Protein AF-A0A7J4EJG8-F1 (afdb_monomer_lite)

Foldseek 3Di:
DDDDPPDDLDFFFKDWDWDADPNDTDIDIDGDDDPVSVVVVVVCCVVDDPPPDDDPDDDDDDDDDDTHTPVVNVVVVVVVVVVVCVVVVVVVVVVVVVVVVVVVVVVVVVVVVVVVVVVVVVVVVVVVVVVVVVVPD

Radius of gyration: 33.24 Å; chains: 1; bounding box: 55×28×101 Å

Secondary structure (DSSP, 8-state):
----STT----SEEEEEEEEETTEEEEEEEEES-HHHHHHHHHHHHH---TT------------SPPPBHHHHHHHHHHHHHHHHHHHHHHHHHHHHHHHHHHHHHHHHHHHHHHHHHHHHHHHHHHHHHHHHHTT-

Structure (mmCIF, N/CA/C/O backbone):
data_AF-A0A7J4EJG8-F1
#
_entry.id   AF-A0A7J4EJG8-F1
#
loop_
_atom_site.group_PDB
_atom_site.id
_atom_site.type_symbol
_atom_site.label_atom_id
_atom_site.label_alt_id
_atom_site.label_comp_id
_atom_site.label_asym_id
_atom_site.label_entity_id
_atom_site.label_seq_id
_atom_site.pdbx_PDB_ins_code
_atom_site.Cartn_x
_atom_site.Cartn_y
_atom_site.Cartn_z
_atom_site.occupancy
_atom_site.B_iso_or_equiv
_atom_site.auth_seq_id
_atom_site.auth_comp_id
_atom_site.auth_asym_id
_atom_site.auth_atom_id
_atom_site.pdbx_PDB_model_num
ATOM 1 N N . MET A 1 1 ? -2.784 9.889 -1.084 1.00 37.78 1 MET A N 1
ATOM 2 C CA . MET A 1 1 ? -3.924 10.033 -0.162 1.00 37.78 1 MET A CA 1
ATOM 3 C C . MET A 1 1 ? -3.513 11.087 0.850 1.00 37.78 1 MET A C 1
ATOM 5 O O . MET A 1 1 ? -2.563 10.843 1.579 1.00 37.78 1 MET A O 1
ATOM 9 N N . LYS A 1 2 ? -4.060 12.305 0.763 1.00 29.16 2 LYS A N 1
ATOM 10 C CA . LYS A 1 2 ? -3.835 13.337 1.783 1.00 29.16 2 LYS A CA 1
ATOM 11 C C . LYS A 1 2 ? -4.942 13.139 2.814 1.00 29.16 2 LYS A C 1
ATOM 13 O O . LYS A 1 2 ? -6.101 13.182 2.424 1.00 29.16 2 LYS A O 1
ATOM 18 N N . PHE A 1 3 ? -4.584 12.848 4.058 1.00 41.41 3 PHE A N 1
ATOM 19 C CA . PHE A 1 3 ? -5.519 12.990 5.168 1.00 41.41 3 PHE A CA 1
ATOM 20 C C . PHE A 1 3 ? -5.609 14.494 5.428 1.00 41.41 3 PHE A C 1
ATOM 22 O O . PHE A 1 3 ? -4.598 15.118 5.757 1.00 41.41 3 PHE A O 1
ATOM 29 N N . ASP A 1 4 ? -6.758 15.086 5.118 1.00 44.69 4 ASP A N 1
ATOM 30 C CA . ASP A 1 4 ? -7.052 16.465 5.488 1.00 44.69 4 ASP A CA 1
ATOM 31 C C . ASP A 1 4 ? -7.062 16.560 7.024 1.00 44.69 4 ASP A C 1
ATOM 33 O O . ASP A 1 4 ? -7.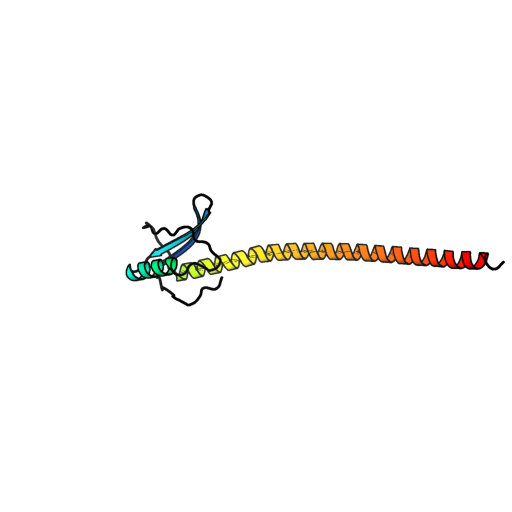550 15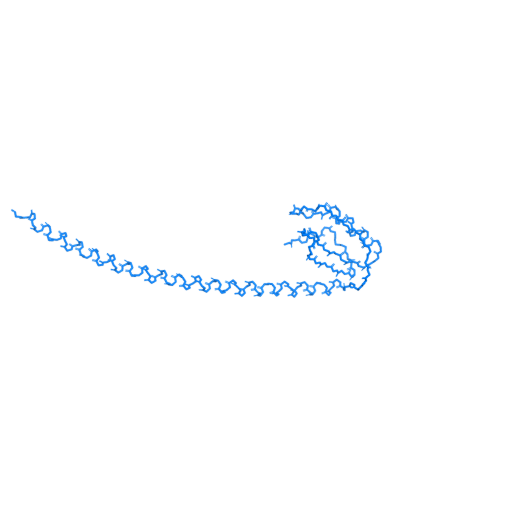.662 7.705 1.00 44.69 4 ASP A O 1
ATOM 37 N N . GLN A 1 5 ? -6.465 17.613 7.578 1.00 40.62 5 GLN A N 1
ATOM 38 C CA . GLN A 1 5 ? -6.324 17.836 9.023 1.00 40.62 5 GLN A CA 1
ATOM 39 C C . GLN A 1 5 ? -7.631 18.336 9.678 1.00 40.62 5 GLN A C 1
ATOM 41 O O . GLN A 1 5 ? -7.606 18.794 10.819 1.00 40.62 5 GLN A O 1
ATOM 46 N N . GLY A 1 6 ? -8.759 18.271 8.964 1.00 43.00 6 GLY A N 1
ATOM 47 C CA . GLY A 1 6 ? -10.000 18.982 9.276 1.00 43.00 6 GLY A CA 1
ATOM 48 C C . GLY A 1 6 ? -10.759 18.526 10.520 1.00 43.00 6 GLY A C 1
ATOM 49 O O . GLY A 1 6 ? -11.442 19.348 11.121 1.00 43.00 6 GLY A O 1
ATOM 50 N N . SER A 1 7 ? -10.633 17.272 10.962 1.00 49.53 7 SER A N 1
ATOM 51 C CA . SER A 1 7 ? -11.247 16.783 12.209 1.00 49.53 7 SER A CA 1
ATOM 52 C C . SER A 1 7 ? -10.568 15.490 12.668 1.00 49.53 7 SER A C 1
ATOM 54 O O . SER A 1 7 ? -11.046 14.386 12.424 1.00 49.53 7 SER A O 1
ATOM 56 N N . ILE A 1 8 ? -9.401 15.604 13.309 1.00 56.19 8 ILE A N 1
ATOM 57 C CA . ILE A 1 8 ? -8.752 14.442 13.930 1.00 56.19 8 ILE A CA 1
ATOM 58 C C . ILE A 1 8 ? -9.552 14.056 15.177 1.00 56.19 8 ILE A C 1
ATOM 60 O O . ILE A 1 8 ? -9.511 14.759 16.186 1.00 56.19 8 ILE A O 1
ATOM 64 N N . VAL A 1 9 ? -10.231 12.910 15.128 1.00 63.62 9 VAL A N 1
ATOM 65 C CA . VAL A 1 9 ? -10.677 12.218 16.342 1.00 63.62 9 VAL A CA 1
ATOM 66 C C . VAL A 1 9 ? -9.530 11.334 16.804 1.00 63.62 9 VAL A C 1
ATOM 68 O O . VAL A 1 9 ? -9.091 10.428 16.094 1.00 63.62 9 VAL A O 1
ATOM 71 N N . LEU A 1 10 ? -9.007 11.634 17.990 1.00 68.25 10 LEU A N 1
ATOM 72 C CA . LEU A 1 10 ? -8.032 10.786 18.662 1.00 68.25 10 LEU A CA 1
ATOM 73 C C . LEU A 1 10 ? -8.780 9.609 19.285 1.00 68.25 10 LEU A C 1
ATOM 75 O O . LEU A 1 10 ? -9.393 9.761 20.342 1.00 68.25 10 LEU A O 1
ATOM 79 N N . VAL A 1 11 ? -8.738 8.474 18.591 1.00 81.88 11 VAL A N 1
ATOM 80 C CA . VAL A 1 11 ? -9.193 7.180 19.101 1.00 81.88 11 VAL A CA 1
ATOM 81 C C . VAL A 1 11 ? -8.010 6.363 19.615 1.00 81.88 11 VAL A C 1
ATOM 83 O O . VAL A 1 11 ? -6.939 6.360 18.999 1.00 81.88 11 VAL A O 1
ATOM 86 N N . ASP A 1 12 ? -8.195 5.672 20.733 1.00 85.31 12 ASP A N 1
ATOM 87 C CA . ASP A 1 12 ? -7.127 4.927 21.405 1.00 85.31 12 ASP A CA 1
ATOM 88 C C . ASP A 1 12 ? -6.819 3.586 20.718 1.00 85.31 12 ASP A C 1
ATOM 90 O O . ASP A 1 12 ? -5.648 3.242 20.482 1.00 85.31 12 ASP A O 1
ATOM 94 N N . LEU A 1 13 ? -7.860 2.830 20.364 1.00 92.19 13 LEU A N 1
ATOM 95 C CA . LEU A 1 13 ? -7.761 1.538 19.690 1.00 92.19 13 LEU A CA 1
ATOM 96 C C . LEU A 1 13 ? -8.391 1.652 18.303 1.00 92.19 13 LEU A C 1
ATOM 98 O O . LEU A 1 13 ? -9.535 2.077 18.154 1.00 92.19 13 LEU A O 1
ATOM 102 N N . PHE A 1 14 ? -7.619 1.296 17.280 1.00 92.88 14 PHE A N 1
ATOM 103 C CA . PHE A 1 14 ? -8.034 1.438 15.893 1.00 92.88 14 PHE A CA 1
ATOM 104 C C . PHE A 1 14 ? -7.393 0.382 15.006 1.00 92.88 14 PHE A C 1
ATOM 106 O O . PHE A 1 14 ? -6.190 0.109 15.081 1.00 92.88 14 PHE A O 1
ATOM 113 N N . PHE A 1 15 ? -8.190 -0.135 14.086 1.00 91.81 15 PHE A N 1
ATOM 114 C CA . PHE A 1 15 ? -7.738 -0.946 12.974 1.00 91.81 15 PHE A CA 1
ATOM 115 C C . PHE A 1 15 ? -8.603 -0.641 11.756 1.00 91.81 15 PHE A C 1
ATOM 117 O O . PHE A 1 15 ? -9.809 -0.452 11.881 1.00 91.81 15 PHE A O 1
ATOM 124 N N . ALA A 1 16 ? -7.997 -0.611 10.574 1.00 92.38 16 ALA A N 1
ATOM 125 C CA . ALA A 1 16 ? -8.758 -0.597 9.338 1.00 92.38 16 ALA A CA 1
ATOM 126 C C . ALA A 1 16 ? -8.064 -1.433 8.269 1.00 92.38 16 ALA A C 1
ATOM 128 O O . ALA A 1 16 ? -6.834 -1.452 8.179 1.00 92.38 16 ALA A O 1
ATOM 129 N N . ASP A 1 17 ? -8.854 -2.096 7.435 1.00 90.38 17 ASP A N 1
ATOM 130 C CA . ASP A 1 17 ? -8.331 -2.823 6.287 1.00 90.38 17 ASP A CA 1
ATOM 131 C C . ASP A 1 17 ? -9.298 -2.783 5.105 1.00 90.38 17 ASP A C 1
ATOM 133 O O . ASP A 1 17 ? -10.507 -2.591 5.242 1.00 90.38 17 ASP A O 1
ATOM 137 N N . ASN A 1 18 ? -8.738 -2.954 3.912 1.00 91.06 18 ASN A N 1
ATOM 138 C CA . ASN A 1 18 ? -9.529 -3.071 2.700 1.00 91.06 18 ASN A CA 1
ATOM 139 C C . ASN A 1 18 ? -10.006 -4.516 2.562 1.00 91.06 18 ASN A C 1
ATOM 141 O O . ASN A 1 18 ? -9.199 -5.431 2.391 1.00 91.06 18 ASN A O 1
ATOM 145 N N . VAL A 1 19 ? -11.318 -4.705 2.549 1.00 93.31 19 VAL A N 1
ATOM 146 C CA . VAL A 1 19 ? -11.967 -6.012 2.448 1.00 93.31 19 VAL A CA 1
ATOM 147 C C . VAL A 1 19 ? -12.880 -6.074 1.224 1.00 93.31 19 VAL A C 1
ATOM 149 O O . VAL A 1 19 ? -13.126 -5.078 0.536 1.00 93.31 19 VAL A O 1
ATOM 152 N N . PHE A 1 20 ? -13.380 -7.272 0.928 1.00 92.38 20 PHE A N 1
ATOM 153 C CA . PHE A 1 20 ? -14.396 -7.479 -0.099 1.00 92.38 20 PHE A CA 1
ATOM 154 C C . PHE A 1 20 ? -15.653 -8.061 0.534 1.00 92.38 20 PHE A C 1
ATOM 156 O O . PHE A 1 20 ? -15.651 -9.206 0.978 1.00 92.38 20 PHE A O 1
ATOM 163 N N . ILE A 1 21 ? -16.738 -7.289 0.523 1.00 89.12 21 ILE A N 1
ATOM 164 C CA . ILE A 1 21 ? -18.046 -7.717 1.026 1.00 89.12 21 ILE A CA 1
ATOM 165 C C . ILE A 1 21 ? -18.961 -7.875 -0.184 1.00 89.12 21 ILE A C 1
ATOM 167 O O . ILE A 1 21 ? -19.156 -6.937 -0.956 1.00 89.12 21 ILE A O 1
ATOM 171 N N . ASN A 1 22 ? -19.487 -9.085 -0.398 1.00 88.75 22 ASN A N 1
ATOM 172 C CA . ASN A 1 22 ? -20.348 -9.411 -1.544 1.00 88.75 22 ASN A CA 1
ATOM 173 C C . ASN A 1 22 ? -19.744 -9.015 -2.911 1.00 88.75 22 ASN A C 1
ATOM 175 O O . ASN A 1 22 ? -20.451 -8.579 -3.818 1.00 88.75 22 ASN A O 1
ATOM 179 N N . GLY A 1 23 ? -18.419 -9.134 -3.056 1.00 90.00 23 GLY A N 1
ATOM 180 C CA . GLY A 1 23 ? -17.694 -8.806 -4.290 1.00 90.00 23 GLY A CA 1
ATOM 181 C C . GLY A 1 23 ? -17.461 -7.311 -4.537 1.00 90.00 23 GLY A C 1
ATOM 182 O O . GLY A 1 23 ? -16.853 -6.959 -5.548 1.00 90.00 23 GLY A O 1
ATOM 183 N N . LYS A 1 24 ? -17.892 -6.431 -3.628 1.00 90.12 24 LYS A N 1
ATOM 184 C CA . LYS A 1 24 ? -17.609 -4.993 -3.674 1.00 90.12 24 LYS A CA 1
ATOM 185 C C . LYS A 1 24 ? -16.447 -4.647 -2.749 1.00 90.12 24 LYS A C 1
ATOM 187 O O . LYS A 1 24 ? -16.268 -5.281 -1.712 1.00 90.12 24 LYS A O 1
ATOM 192 N N . GLN A 1 25 ? -15.662 -3.644 -3.137 1.00 92.19 25 GLN A N 1
ATOM 193 C CA . GLN A 1 25 ? -14.615 -3.094 -2.279 1.00 92.19 25 GLN A CA 1
ATOM 194 C C . GLN A 1 25 ? -15.257 -2.379 -1.094 1.00 92.19 25 GLN A C 1
ATOM 196 O O . GLN A 1 25 ? -16.138 -1.543 -1.286 1.00 92.19 25 GLN A O 1
ATOM 201 N N . ALA A 1 26 ? -14.792 -2.698 0.106 1.00 92.62 26 ALA A N 1
ATOM 202 C CA . ALA A 1 26 ? -15.200 -2.047 1.336 1.00 92.62 26 ALA A CA 1
ATOM 203 C C . ALA A 1 26 ? -13.971 -1.774 2.207 1.00 92.62 26 ALA A C 1
ATOM 205 O O . ALA A 1 26 ? -12.922 -2.403 2.048 1.00 92.62 26 ALA A O 1
ATOM 206 N N . VAL A 1 27 ? -14.108 -0.817 3.116 1.00 91.75 27 VAL A N 1
ATOM 207 C CA . VAL A 1 27 ? -13.129 -0.574 4.173 1.00 91.75 27 VAL A CA 1
ATOM 208 C C . VAL A 1 27 ? -13.798 -0.978 5.471 1.00 91.75 27 VAL A C 1
ATOM 210 O O . VAL A 1 27 ? -14.821 -0.404 5.834 1.00 91.75 27 VAL A O 1
ATOM 213 N N . GLU A 1 28 ? -13.243 -1.986 6.130 1.00 92.88 28 GLU A N 1
ATOM 214 C CA . GLU A 1 28 ? -13.656 -2.371 7.474 1.00 92.88 28 GLU A CA 1
ATOM 215 C C . GLU A 1 28 ? -12.852 -1.543 8.471 1.00 92.88 28 GLU A C 1
ATOM 217 O O . GLU A 1 28 ? -11.636 -1.405 8.323 1.00 92.88 28 GLU A O 1
ATOM 222 N N . ILE A 1 29 ? -13.537 -0.957 9.451 1.00 92.44 29 ILE A N 1
ATOM 223 C CA . ILE A 1 29 ? -12.944 -0.102 10.475 1.00 92.44 29 ILE A CA 1
ATOM 224 C C . ILE A 1 29 ? -13.406 -0.630 11.833 1.00 92.44 29 ILE A C 1
ATOM 226 O O . ILE A 1 29 ? -14.604 -0.731 12.077 1.00 92.44 29 ILE A O 1
ATOM 230 N N . LEU A 1 30 ? -12.454 -0.947 12.709 1.00 93.44 30 LEU A N 1
ATOM 231 C CA . LEU A 1 30 ? -12.691 -1.370 14.087 1.00 93.44 30 LEU A CA 1
ATOM 232 C C . LEU A 1 30 ? -12.133 -0.306 15.030 1.00 93.44 30 LEU A C 1
ATOM 234 O O . LEU A 1 30 ? -10.977 0.106 14.883 1.00 93.44 30 LEU A O 1
ATOM 238 N N . ILE A 1 31 ? -12.949 0.140 15.982 1.00 92.94 31 ILE A N 1
ATOM 239 C CA . ILE A 1 31 ? -12.615 1.226 16.909 1.00 92.94 31 ILE A CA 1
ATOM 240 C C . ILE A 1 31 ? -13.114 0.871 18.295 1.00 92.94 31 ILE A C 1
ATOM 242 O O . ILE A 1 31 ? -14.245 0.423 18.447 1.00 92.94 31 ILE A O 1
ATOM 246 N N . GLU A 1 32 ? -12.286 1.147 19.295 1.00 92.44 32 GLU A N 1
ATOM 247 C CA . GLU A 1 32 ? -12.667 1.035 20.698 1.00 92.44 32 GLU A CA 1
ATOM 248 C C . GLU A 1 32 ? -12.123 2.234 21.472 1.00 92.44 32 GLU A C 1
ATOM 250 O O . GLU A 1 32 ? -10.918 2.500 21.504 1.00 92.44 32 GLU A O 1
ATOM 255 N N . ASP A 1 33 ? -13.052 3.003 22.032 1.00 91.62 33 ASP A N 1
ATOM 256 C CA . ASP A 1 33 ? -12.809 4.189 22.849 1.00 91.62 33 ASP A CA 1
ATOM 257 C C . ASP A 1 33 ? -14.109 4.560 23.596 1.00 91.62 33 ASP A C 1
ATOM 259 O O . ASP A 1 33 ? -15.097 3.825 23.562 1.00 91.62 33 ASP A O 1
ATOM 263 N N . GLU A 1 34 ? -14.134 5.710 24.263 1.00 91.56 34 GLU A N 1
ATOM 264 C CA . GLU A 1 34 ? -15.333 6.284 24.868 1.00 91.56 34 GLU A CA 1
ATOM 265 C C . GLU A 1 34 ? -16.454 6.497 23.835 1.00 91.56 34 GLU A C 1
ATOM 267 O O . GLU A 1 34 ? -16.219 7.007 22.735 1.00 91.56 34 GLU A O 1
ATOM 272 N N . GLU A 1 35 ? -17.702 6.207 24.226 1.00 89.88 35 GLU A N 1
ATOM 273 C CA . GLU A 1 35 ? -18.892 6.331 23.363 1.00 89.88 35 GLU A CA 1
ATOM 274 C C . GLU A 1 35 ? -18.995 7.703 22.677 1.00 89.88 35 GLU A C 1
ATOM 276 O O . GLU A 1 35 ? -19.368 7.798 21.509 1.00 89.88 35 GLU A O 1
ATOM 281 N N . SER A 1 36 ? -18.611 8.775 23.380 1.00 88.88 36 SER A N 1
ATOM 282 C CA . SER A 1 36 ? -18.639 10.144 22.853 1.00 88.88 36 SER A CA 1
ATOM 283 C C . SER A 1 36 ? -17.696 10.344 21.659 1.00 88.88 36 SER A C 1
ATOM 285 O O . SER A 1 36 ? -18.045 11.030 20.695 1.00 88.88 36 SER A O 1
ATOM 287 N N . LYS A 1 37 ? -16.513 9.722 21.691 1.00 89.56 37 LYS A N 1
ATOM 288 C CA . LYS A 1 37 ? -15.526 9.783 20.609 1.00 89.56 37 LYS A CA 1
ATOM 289 C C . LYS A 1 37 ? -15.929 8.890 19.445 1.00 89.56 37 LYS A C 1
ATOM 291 O O . LYS A 1 37 ? -15.773 9.307 18.300 1.00 89.56 37 LYS A O 1
ATOM 296 N N . ILE A 1 38 ? -16.475 7.704 19.726 1.00 89.69 38 ILE A N 1
ATOM 297 C CA . ILE A 1 38 ? -16.995 6.800 18.692 1.00 89.69 38 ILE A CA 1
ATOM 298 C C . ILE A 1 38 ? -18.128 7.489 17.920 1.00 89.69 38 ILE A C 1
ATOM 300 O O . ILE A 1 38 ? -18.093 7.532 16.692 1.00 89.69 38 ILE A O 1
ATOM 304 N N . ALA A 1 39 ? -19.083 8.107 18.623 1.00 89.31 39 ALA A N 1
ATOM 305 C CA . ALA A 1 39 ? -20.186 8.836 18.000 1.00 89.31 39 ALA A CA 1
ATOM 306 C C . ALA A 1 39 ? -19.699 9.992 17.109 1.00 89.31 39 ALA A C 1
ATOM 308 O O . ALA A 1 39 ? -20.166 10.141 15.982 1.00 89.31 39 ALA A O 1
ATOM 309 N N . ASN A 1 40 ? -18.718 10.769 17.579 1.00 88.56 40 ASN A N 1
ATOM 310 C CA . ASN A 1 40 ? -18.108 11.842 16.789 1.00 88.56 40 ASN A CA 1
ATOM 311 C C . ASN A 1 40 ? -17.406 11.295 15.530 1.00 88.56 40 ASN A C 1
ATOM 313 O O . ASN A 1 40 ? -17.571 11.828 14.436 1.00 88.56 40 ASN A O 1
ATOM 317 N N . PHE A 1 41 ? -16.672 10.186 15.656 1.00 87.94 41 PHE A N 1
ATOM 318 C CA . PHE A 1 41 ? -16.016 9.556 14.511 1.00 87.94 41 PHE A CA 1
ATOM 319 C C . PHE A 1 41 ? -17.018 9.110 13.435 1.00 87.94 41 PHE A C 1
ATOM 321 O O . PHE A 1 41 ? -16.793 9.358 12.250 1.00 87.94 41 PHE A O 1
ATOM 328 N N . ILE A 1 42 ? -18.137 8.500 13.837 1.00 87.75 42 ILE A N 1
ATOM 329 C CA . ILE A 1 42 ? -19.209 8.097 12.914 1.00 87.75 42 ILE A CA 1
ATOM 330 C C . ILE A 1 42 ? -19.800 9.325 12.207 1.00 87.75 42 ILE A C 1
ATOM 332 O O . ILE A 1 42 ? -19.941 9.319 10.986 1.00 87.75 42 ILE A O 1
ATOM 336 N N . GLU A 1 43 ? -20.067 10.406 12.944 1.00 88.00 43 GLU A N 1
ATOM 337 C CA . GLU A 1 43 ? -20.601 11.651 12.377 1.00 88.00 43 GLU A CA 1
ATOM 338 C C . GLU A 1 43 ? -19.664 12.256 11.315 1.00 88.00 43 GLU A C 1
ATOM 340 O O . GLU A 1 43 ? -20.125 12.771 10.292 1.00 88.00 43 GLU A O 1
ATOM 345 N N . ILE A 1 44 ? -18.346 12.173 11.521 1.00 85.50 44 ILE A N 1
ATOM 346 C CA . ILE A 1 44 ? -17.359 12.618 10.529 1.00 85.50 44 ILE A CA 1
ATOM 347 C C . ILE A 1 44 ? -17.394 11.728 9.289 1.00 85.50 44 ILE A C 1
ATOM 349 O O . ILE A 1 44 ? -17.392 12.259 8.181 1.00 85.50 44 ILE A O 1
ATOM 353 N N . LEU A 1 45 ? -17.461 10.400 9.439 1.00 84.56 45 LEU A N 1
ATOM 354 C CA . LEU A 1 45 ? -17.522 9.486 8.291 1.00 84.56 45 LEU A CA 1
ATOM 355 C C . LEU A 1 45 ? -18.745 9.734 7.400 1.00 84.56 45 LEU A C 1
ATOM 357 O O . LEU A 1 45 ? -18.653 9.606 6.179 1.00 84.56 45 LEU A O 1
ATOM 361 N N . GLU A 1 46 ? -19.877 10.101 7.999 1.00 83.44 46 GLU A N 1
ATOM 362 C CA . GLU A 1 46 ? -21.102 10.419 7.263 1.00 83.44 46 GLU A CA 1
ATOM 363 C C . GLU A 1 46 ? -21.026 11.769 6.534 1.00 83.44 46 GLU A C 1
ATOM 365 O O . GLU A 1 46 ? -21.625 11.933 5.468 1.00 83.44 46 GLU A O 1
ATOM 370 N N . LYS A 1 47 ? -20.289 12.744 7.082 1.00 83.50 47 LYS A N 1
ATOM 371 C CA . LYS A 1 47 ? -20.169 14.097 6.512 1.00 83.50 47 LYS A CA 1
ATOM 372 C C . LYS A 1 47 ? -19.027 14.237 5.510 1.00 83.50 47 LYS A C 1
ATOM 374 O O . LYS A 1 47 ? -19.177 14.928 4.503 1.00 83.50 47 LYS A O 1
ATOM 379 N N . GLU A 1 48 ? -17.891 13.610 5.787 1.00 82.38 48 GLU A N 1
ATOM 380 C CA . GLU 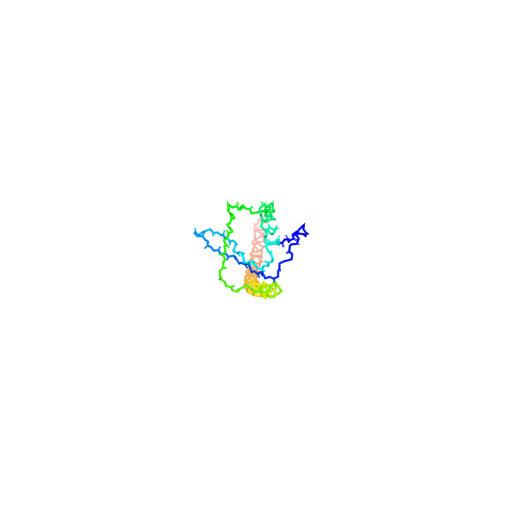A 1 48 ? -16.634 13.788 5.060 1.00 82.38 48 GLU A CA 1
ATOM 381 C C . GLU A 1 48 ? -16.289 12.549 4.231 1.00 82.38 48 GLU A C 1
ATOM 383 O O . GLU A 1 48 ? -15.316 11.829 4.466 1.00 82.38 48 GLU A O 1
ATOM 388 N N . VAL A 1 49 ? -17.094 12.307 3.198 1.00 77.38 49 VAL A N 1
ATOM 389 C CA . VAL A 1 49 ? -16.797 11.265 2.212 1.00 77.38 49 VAL A CA 1
ATOM 390 C C . VAL A 1 49 ? -15.649 11.731 1.302 1.00 77.38 49 VAL A C 1
ATOM 392 O O . VAL A 1 49 ? -15.670 12.870 0.824 1.00 77.38 49 VAL A O 1
ATOM 395 N N . PRO A 1 50 ? -14.649 10.880 0.991 1.00 78.94 50 PRO A N 1
ATOM 396 C CA . PRO A 1 50 ? -13.552 11.274 0.114 1.00 78.94 50 PRO A CA 1
ATOM 397 C C . PRO A 1 50 ? -14.059 11.730 -1.261 1.00 78.94 50 PRO A C 1
ATOM 399 O O . PRO A 1 50 ? -14.797 11.007 -1.920 1.00 78.94 50 PRO A O 1
ATOM 402 N N . GLU A 1 51 ? -13.575 12.873 -1.756 1.00 78.25 51 GLU A N 1
ATOM 403 C CA . GLU A 1 51 ? -14.035 13.511 -3.009 1.00 78.25 51 GLU A CA 1
ATOM 404 C C . GLU A 1 51 ? -13.999 12.581 -4.242 1.00 78.25 51 GLU A C 1
ATOM 406 O O . GLU A 1 51 ? -14.759 12.727 -5.197 1.00 78.25 51 GLU A O 1
ATOM 411 N N . ARG A 1 52 ? -13.098 11.593 -4.228 1.00 82.62 52 ARG A N 1
ATOM 412 C CA . ARG A 1 52 ? -12.897 10.620 -5.313 1.00 82.62 52 ARG A CA 1
ATOM 413 C C . ARG A 1 52 ? -13.527 9.252 -5.051 1.00 82.62 52 ARG A C 1
ATOM 415 O O . ARG A 1 52 ? -13.309 8.338 -5.845 1.00 82.62 52 ARG A O 1
ATOM 422 N N . ALA A 1 53 ? -14.268 9.095 -3.961 1.00 80.38 53 ALA A N 1
ATOM 423 C CA . ALA A 1 53 ? -14.940 7.858 -3.598 1.00 80.38 53 ALA A CA 1
ATOM 424 C C . ALA A 1 53 ? -16.458 8.038 -3.671 1.00 80.38 53 ALA A C 1
ATOM 426 O O . ALA A 1 53 ? -17.008 9.047 -3.243 1.00 80.38 53 ALA A O 1
ATOM 427 N N . LYS A 1 54 ? -17.145 7.029 -4.208 1.00 82.69 54 LYS A N 1
ATOM 428 C CA . LYS A 1 54 ? -18.593 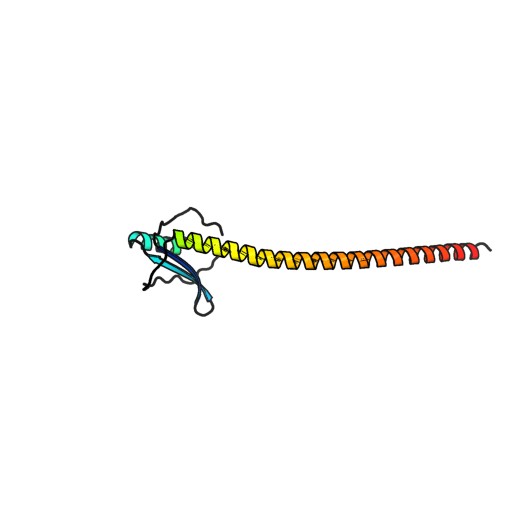6.891 -4.057 1.00 82.69 54 LYS A CA 1
ATOM 429 C C . LYS A 1 54 ? -18.825 5.856 -2.971 1.00 82.69 54 LYS A C 1
ATOM 431 O O . LYS A 1 54 ? -18.605 4.673 -3.213 1.00 82.69 54 LYS A O 1
ATOM 436 N N . VAL A 1 55 ? -19.208 6.311 -1.785 1.00 85.44 55 VAL A N 1
ATOM 437 C CA . VAL A 1 55 ? -19.616 5.425 -0.693 1.00 85.44 55 VAL A CA 1
ATOM 438 C C . VAL A 1 55 ? -21.095 5.122 -0.888 1.00 85.44 55 VAL A C 1
ATOM 440 O O . VAL A 1 55 ? -21.918 6.033 -0.903 1.00 85.44 55 VAL A O 1
ATOM 443 N N . GLU A 1 56 ? -21.416 3.853 -1.136 1.00 87.06 56 GLU A N 1
ATOM 444 C CA . GLU A 1 56 ? -22.803 3.408 -1.317 1.00 87.06 56 GLU A CA 1
ATOM 445 C C . GLU A 1 56 ? -23.525 3.258 0.024 1.00 87.06 56 GLU A C 1
ATOM 447 O O . GLU A 1 56 ? -24.718 3.530 0.117 1.00 87.06 56 GLU A O 1
ATOM 452 N N . GLU A 1 57 ? -22.802 2.803 1.046 1.00 89.38 57 GLU A N 1
ATOM 453 C CA . GLU A 1 57 ? -23.364 2.414 2.332 1.00 89.38 57 GLU A CA 1
ATOM 454 C C . GLU A 1 57 ? -22.291 2.500 3.424 1.00 89.38 57 GLU A C 1
ATOM 456 O O . GLU A 1 57 ? -21.127 2.171 3.185 1.00 89.38 57 GLU A O 1
ATOM 461 N N . ILE A 1 58 ? -22.705 2.921 4.618 1.00 89.31 58 ILE A N 1
ATOM 462 C CA . ILE A 1 58 ? -21.927 2.848 5.857 1.00 89.31 58 ILE A CA 1
ATOM 463 C C . ILE A 1 58 ? -22.764 2.027 6.839 1.00 89.31 58 ILE A C 1
ATOM 465 O O . ILE A 1 58 ? -23.943 2.319 7.036 1.00 89.31 58 ILE A O 1
ATOM 469 N N . LYS A 1 59 ? -22.166 0.987 7.425 1.00 91.62 59 LYS A N 1
ATOM 470 C CA . LYS A 1 59 ? -22.791 0.153 8.458 1.00 91.62 59 LYS A CA 1
ATOM 471 C C . LYS A 1 59 ? -21.979 0.250 9.732 1.00 91.62 59 LYS A C 1
ATOM 473 O O . LYS A 1 59 ? -20.756 0.155 9.680 1.00 91.62 59 LYS A O 1
ATOM 478 N N . VAL A 1 60 ? -22.676 0.420 10.848 1.00 92.56 60 VAL A N 1
ATOM 479 C CA . VAL A 1 60 ? -22.089 0.423 12.185 1.00 92.56 60 VAL A CA 1
ATOM 480 C C . VAL A 1 60 ? -22.663 -0.775 12.923 1.00 92.56 60 VAL A C 1
ATOM 482 O O . VAL A 1 60 ? -23.881 -0.913 13.026 1.00 92.56 60 VAL A O 1
ATOM 485 N N . GLU A 1 61 ? -21.781 -1.650 13.385 1.00 92.50 61 GLU A N 1
ATOM 486 C CA . GLU A 1 61 ? -22.121 -2.885 14.084 1.00 92.50 61 GLU A CA 1
ATOM 487 C C . GLU A 1 61 ? -21.190 -3.032 15.292 1.00 92.50 61 GLU A C 1
ATOM 489 O O . GLU A 1 61 ? -20.027 -2.622 15.237 1.00 92.50 61 GLU A O 1
ATOM 494 N N . ASP A 1 62 ? -21.703 -3.610 16.378 1.00 91.69 62 ASP A N 1
ATOM 495 C CA . ASP A 1 62 ? -20.874 -4.001 17.516 1.00 91.69 62 ASP A CA 1
ATOM 496 C C . ASP A 1 62 ? -19.996 -5.193 17.124 1.00 91.69 62 ASP A C 1
ATOM 498 O O . ASP A 1 62 ? -20.402 -6.059 16.343 1.00 91.69 62 ASP A O 1
ATOM 502 N N . TYR A 1 63 ? -18.799 -5.275 17.697 1.00 89.94 63 TYR A N 1
ATOM 503 C CA . TYR A 1 63 ? -17.885 -6.386 17.458 1.00 89.94 63 TYR A CA 1
ATOM 504 C C . TYR A 1 63 ? -17.382 -6.972 18.779 1.00 89.94 63 TYR A C 1
ATOM 506 O O . TYR A 1 63 ? -17.290 -6.290 19.798 1.00 89.94 63 TYR A O 1
ATOM 514 N N . GLU A 1 64 ? -17.007 -8.249 18.746 1.00 87.62 64 GLU A N 1
ATOM 515 C CA . GLU A 1 64 ? -16.294 -8.904 19.839 1.00 87.62 64 GLU A CA 1
ATOM 516 C C . GLU A 1 64 ? -14.847 -9.160 19.417 1.00 87.62 64 GLU A C 1
ATOM 518 O O . GLU A 1 64 ? -14.586 -9.778 18.383 1.00 87.62 64 GLU A O 1
ATOM 523 N N . GLY A 1 65 ? -13.882 -8.705 20.214 1.00 88.12 65 GLY A N 1
ATOM 524 C CA . GLY A 1 65 ? -12.472 -8.964 19.946 1.00 88.12 65 GLY A CA 1
ATOM 525 C C . GLY A 1 65 ? -11.544 -7.895 20.494 1.00 88.12 65 GLY A C 1
ATOM 526 O O . GLY A 1 65 ? -11.964 -6.957 21.159 1.00 88.12 65 GLY A O 1
ATOM 527 N N . TYR A 1 66 ? -10.254 -8.059 20.208 1.00 89.81 66 TYR A N 1
ATOM 528 C CA . TYR A 1 66 ? -9.227 -7.091 20.570 1.00 89.81 66 TYR A CA 1
ATOM 529 C C . TYR A 1 66 ? -8.887 -6.206 19.374 1.00 89.81 66 TYR A C 1
ATOM 531 O O . TYR A 1 66 ? -8.488 -6.716 18.323 1.00 89.81 66 TYR A O 1
ATOM 539 N N . VAL A 1 67 ? -8.952 -4.891 19.567 1.00 93.00 67 VAL A N 1
ATOM 540 C CA . VAL A 1 67 ? -8.430 -3.913 18.610 1.00 93.00 67 VAL A CA 1
ATOM 541 C C . VAL A 1 67 ? -7.085 -3.398 19.103 1.00 93.00 67 VAL A C 1
ATOM 543 O O . VAL A 1 67 ? -6.873 -3.128 20.283 1.00 93.00 67 VAL A O 1
ATOM 546 N N . MET A 1 68 ? -6.123 -3.296 18.188 1.00 91.81 68 MET A N 1
ATOM 547 C CA . MET A 1 68 ? -4.793 -2.812 18.536 1.00 91.81 68 MET A CA 1
ATOM 548 C C . MET A 1 68 ? -4.786 -1.304 18.790 1.00 91.81 68 MET A C 1
ATOM 550 O O . MET A 1 68 ? -5.575 -0.553 18.226 1.00 91.81 68 MET A O 1
ATOM 554 N N . LYS A 1 69 ? -3.813 -0.839 19.579 1.00 93.75 69 LYS A N 1
ATOM 555 C CA . LYS A 1 69 ? -3.563 0.600 19.742 1.00 93.75 69 LYS A CA 1
ATOM 556 C C . LYS A 1 69 ? -3.310 1.274 18.399 1.00 93.75 69 LYS A C 1
ATOM 558 O O . LYS A 1 69 ? -2.547 0.744 17.585 1.00 93.75 69 LYS A O 1
ATOM 563 N N . ILE A 1 70 ? -3.833 2.484 18.234 1.00 89.62 70 ILE A N 1
ATOM 564 C CA . ILE A 1 70 ? -3.643 3.299 17.029 1.00 89.62 70 ILE A CA 1
ATOM 565 C C . ILE A 1 70 ? -2.154 3.448 16.653 1.00 89.62 70 ILE A C 1
ATOM 567 O O . ILE A 1 70 ? -1.782 3.333 15.487 1.00 89.62 70 ILE A O 1
ATOM 571 N N . GLU A 1 71 ? -1.255 3.595 17.632 1.00 89.88 71 GLU A N 1
ATOM 572 C CA . GLU A 1 7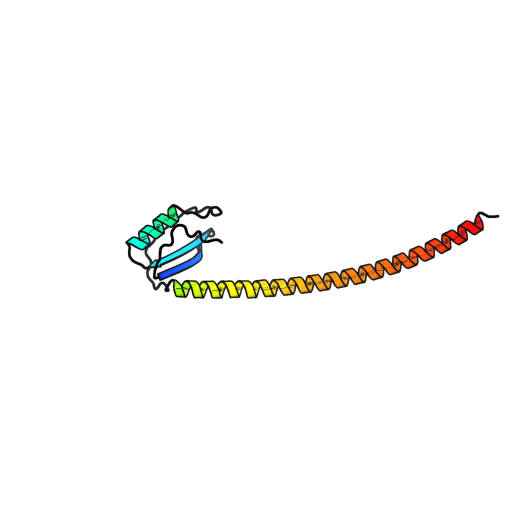1 ? 0.196 3.641 17.392 1.00 89.88 71 GLU A CA 1
ATOM 573 C C . GLU A 1 71 ? 0.744 2.350 16.766 1.00 89.88 71 GLU A C 1
ATOM 575 O O . GLU A 1 71 ? 1.632 2.384 15.911 1.00 89.88 71 GLU A O 1
ATOM 580 N N . SER A 1 72 ? 0.235 1.195 17.203 1.00 92.50 72 SER A N 1
ATOM 581 C CA . SER A 1 72 ? 0.607 -0.106 16.643 1.00 92.50 72 SER A CA 1
ATOM 582 C C . SER A 1 72 ? 0.094 -0.243 15.218 1.00 92.50 72 SER A C 1
ATOM 584 O O . SER A 1 72 ? 0.841 -0.712 14.359 1.00 92.50 72 SER A O 1
ATOM 586 N N . TYR A 1 73 ? -1.119 0.240 14.950 1.00 91.06 73 TYR A N 1
ATOM 587 C CA . TYR A 1 73 ? -1.667 0.289 13.602 1.00 91.06 73 TYR A CA 1
ATOM 588 C C . TYR A 1 73 ? -0.841 1.197 12.678 1.00 91.06 73 TYR A C 1
ATOM 590 O O . TYR A 1 73 ? -0.479 0.782 11.577 1.00 91.06 73 TYR A O 1
ATOM 598 N N . TYR A 1 74 ? -0.420 2.382 13.136 1.00 88.19 74 TYR A N 1
ATOM 599 C CA . TYR A 1 74 ? 0.481 3.253 12.370 1.00 88.19 74 TYR A CA 1
ATOM 600 C C . TYR A 1 74 ? 1.818 2.578 12.038 1.00 88.19 74 TYR A C 1
ATOM 602 O O . TYR A 1 74 ? 2.298 2.672 10.902 1.00 88.19 74 TYR A O 1
ATOM 610 N N . ARG A 1 75 ? 2.420 1.864 13.000 1.00 91.75 75 ARG A N 1
ATOM 611 C CA . ARG A 1 75 ? 3.647 1.084 12.761 1.00 91.75 75 ARG A CA 1
ATOM 612 C C . ARG A 1 75 ? 3.414 -0.026 11.736 1.00 91.75 75 ARG A C 1
ATOM 614 O O . ARG A 1 75 ? 4.210 -0.164 10.806 1.00 91.75 75 ARG A O 1
ATOM 621 N N . TYR A 1 76 ? 2.319 -0.771 11.877 1.00 90.94 76 TYR A N 1
ATOM 622 C CA . TYR A 1 76 ? 1.921 -1.827 10.947 1.00 90.94 76 TYR A CA 1
ATOM 623 C C . TYR A 1 76 ? 1.733 -1.289 9.523 1.00 90.94 76 TYR A C 1
ATOM 625 O O . TYR A 1 76 ? 2.367 -1.785 8.590 1.00 90.94 76 TYR A O 1
ATOM 633 N N . LEU A 1 77 ? 0.942 -0.225 9.354 1.00 88.25 77 LEU A N 1
ATOM 634 C CA . LEU A 1 77 ? 0.729 0.413 8.057 1.00 88.25 77 LEU A CA 1
ATOM 635 C C . LEU A 1 77 ? 2.038 0.890 7.436 1.00 88.25 77 LEU A C 1
ATOM 637 O O . LEU A 1 77 ? 2.275 0.652 6.254 1.00 88.25 77 LEU A O 1
ATOM 641 N N . THR A 1 78 ? 2.904 1.533 8.220 1.00 90.25 78 THR A N 1
ATOM 642 C CA . THR A 1 78 ? 4.199 2.024 7.730 1.00 90.25 78 THR A CA 1
ATOM 643 C C . THR A 1 78 ? 5.052 0.873 7.203 1.00 90.25 78 THR A C 1
ATOM 645 O O . THR A 1 78 ? 5.560 0.945 6.082 1.00 90.25 78 THR A O 1
ATOM 648 N N . ALA A 1 79 ? 5.151 -0.224 7.959 1.00 92.81 79 ALA A N 1
ATOM 649 C CA . ALA A 1 79 ? 5.876 -1.418 7.534 1.00 92.81 79 ALA A CA 1
ATOM 650 C C . ALA A 1 79 ? 5.281 -2.022 6.249 1.00 92.81 79 ALA A C 1
ATOM 652 O O . ALA A 1 79 ? 6.014 -2.328 5.307 1.00 92.81 79 ALA A O 1
ATOM 653 N N . MET A 1 80 ? 3.952 -2.116 6.164 1.00 89.56 80 MET A N 1
ATOM 654 C CA . MET A 1 80 ? 3.255 -2.613 4.976 1.00 89.56 80 MET A CA 1
ATOM 655 C C . MET A 1 80 ? 3.485 -1.735 3.741 1.00 89.56 80 MET A C 1
ATOM 657 O O . MET A 1 80 ? 3.670 -2.256 2.639 1.00 89.56 80 MET A O 1
ATOM 661 N N . GLN A 1 81 ? 3.498 -0.408 3.892 1.00 89.31 81 GLN A N 1
ATOM 662 C CA . GLN A 1 81 ? 3.779 0.504 2.779 1.00 89.31 81 GLN A CA 1
ATOM 663 C C . GLN A 1 81 ? 5.236 0.404 2.320 1.00 89.31 81 GLN A C 1
ATOM 665 O O . GLN A 1 81 ? 5.484 0.344 1.116 1.00 89.31 81 GLN A O 1
ATOM 670 N N . LEU A 1 82 ? 6.194 0.296 3.247 1.00 93.38 82 LEU A N 1
ATOM 671 C CA . LEU A 1 82 ? 7.601 0.049 2.910 1.00 93.38 82 LEU A CA 1
ATOM 672 C C . LEU A 1 82 ? 7.776 -1.276 2.160 1.00 93.38 82 LEU A C 1
ATOM 674 O O . LEU A 1 82 ? 8.467 -1.319 1.144 1.00 93.38 82 LEU A O 1
ATOM 678 N N . PHE A 1 83 ? 7.097 -2.337 2.600 1.00 91.38 83 PHE A N 1
ATOM 679 C CA . PHE A 1 83 ? 7.111 -3.629 1.918 1.00 91.38 83 PHE A CA 1
ATOM 680 C C . PHE A 1 83 ? 6.548 -3.543 0.491 1.00 91.38 83 PHE A C 1
ATOM 682 O O . PHE A 1 83 ? 7.150 -4.070 -0.450 1.00 91.38 83 PHE A O 1
ATOM 689 N N . LYS A 1 84 ? 5.423 -2.838 0.297 1.00 89.19 84 LYS A N 1
ATOM 690 C CA . LYS A 1 84 ? 4.860 -2.582 -1.039 1.00 89.19 84 LYS A CA 1
ATOM 691 C C . LYS A 1 84 ? 5.855 -1.824 -1.918 1.00 89.19 84 LYS A C 1
ATOM 693 O O . LYS A 1 84 ? 6.087 -2.249 -3.048 1.00 89.19 84 LYS A O 1
ATOM 698 N N . ILE A 1 85 ? 6.466 -0.753 -1.407 1.00 91.31 85 ILE A N 1
ATOM 699 C CA . ILE A 1 85 ? 7.476 0.031 -2.137 1.00 91.31 85 ILE A CA 1
ATOM 700 C C . ILE A 1 85 ? 8.658 -0.851 -2.535 1.00 91.31 85 ILE A C 1
ATOM 702 O O . ILE A 1 85 ? 9.035 -0.845 -3.701 1.00 91.31 85 ILE A O 1
ATOM 706 N N . ALA A 1 86 ? 9.206 -1.643 -1.614 1.00 92.50 86 ALA A N 1
ATOM 707 C CA . ALA A 1 86 ? 10.322 -2.537 -1.908 1.00 92.50 86 ALA A CA 1
ATOM 708 C C . ALA A 1 86 ? 9.954 -3.570 -2.988 1.00 92.50 86 ALA A C 1
ATOM 710 O O . ALA A 1 86 ? 10.698 -3.770 -3.945 1.00 92.50 86 ALA A O 1
ATOM 711 N N . THR A 1 87 ? 8.765 -4.170 -2.886 1.00 90.25 87 THR A N 1
ATOM 712 C CA . THR A 1 87 ? 8.291 -5.192 -3.831 1.00 90.25 87 THR A CA 1
ATOM 713 C C . THR A 1 87 ? 8.061 -4.620 -5.230 1.00 90.25 87 THR A C 1
ATOM 715 O O . THR A 1 87 ? 8.530 -5.176 -6.225 1.00 90.25 87 THR A O 1
ATOM 718 N N . TYR A 1 88 ? 7.319 -3.514 -5.336 1.00 91.12 88 TYR A N 1
ATOM 719 C CA . TYR A 1 88 ? 7.048 -2.882 -6.627 1.00 91.12 88 TYR A CA 1
ATOM 720 C C . TYR A 1 88 ? 8.289 -2.197 -7.199 1.00 91.12 88 TYR A C 1
ATOM 722 O O . TYR A 1 88 ? 8.492 -2.248 -8.409 1.00 91.12 88 TYR A O 1
ATOM 730 N N . GLY A 1 89 ? 9.133 -1.617 -6.345 1.00 90.62 89 GLY A N 1
ATOM 731 C CA . GLY A 1 89 ? 10.425 -1.048 -6.714 1.00 90.62 89 GLY A CA 1
ATOM 732 C C . GLY A 1 89 ? 11.348 -2.096 -7.328 1.00 90.62 89 GLY A C 1
ATOM 733 O O . GLY A 1 89 ? 11.862 -1.871 -8.418 1.00 90.62 89 GLY A O 1
ATOM 734 N N . GLY A 1 90 ? 11.462 -3.279 -6.715 1.00 91.62 90 GLY A N 1
ATOM 735 C CA . GLY A 1 90 ? 12.219 -4.401 -7.284 1.00 91.62 90 GLY A CA 1
ATOM 736 C C . GLY A 1 90 ? 11.700 -4.821 -8.663 1.00 91.62 90 GLY A C 1
ATOM 737 O O . GLY A 1 90 ? 12.453 -4.850 -9.631 1.00 91.62 90 GLY A O 1
ATOM 738 N N . LYS A 1 91 ? 10.382 -5.025 -8.798 1.00 92.88 91 LYS A N 1
ATOM 739 C CA . LYS A 1 91 ? 9.756 -5.339 -10.100 1.00 92.88 91 LYS A CA 1
ATOM 740 C C . LYS A 1 91 ? 9.945 -4.234 -11.146 1.00 92.88 91 LYS A C 1
ATOM 742 O O . LYS A 1 91 ? 9.937 -4.514 -12.344 1.00 92.88 91 LYS A O 1
ATOM 747 N N . MET A 1 92 ? 10.035 -2.974 -10.720 1.00 94.25 92 MET A N 1
ATOM 748 C CA . MET A 1 92 ? 10.287 -1.844 -11.612 1.00 94.25 92 MET A CA 1
ATOM 749 C C . MET A 1 92 ? 11.726 -1.864 -12.127 1.00 94.25 92 MET A C 1
ATOM 751 O O . MET A 1 92 ? 11.910 -1.681 -13.327 1.00 94.25 92 MET A O 1
ATOM 755 N N . LEU A 1 93 ? 12.706 -2.134 -11.259 1.00 93.12 93 LEU A N 1
ATOM 756 C CA . LEU A 1 93 ? 14.113 -2.276 -11.647 1.00 93.12 93 LEU A CA 1
ATOM 757 C C . LEU A 1 93 ? 14.287 -3.395 -12.680 1.00 93.12 93 LEU A C 1
ATOM 759 O O . LEU A 1 93 ? 14.790 -3.137 -13.765 1.00 93.12 93 LEU A O 1
ATOM 763 N N . GLU A 1 94 ? 13.714 -4.579 -12.441 1.00 93.50 94 GLU A N 1
ATOM 764 C CA . GLU A 1 94 ? 13.758 -5.690 -13.409 1.00 93.50 94 GLU A CA 1
ATOM 765 C C . GLU A 1 94 ? 13.161 -5.325 -14.781 1.00 93.50 94 GLU A C 1
ATOM 767 O O . GLU A 1 94 ? 13.615 -5.786 -15.831 1.00 93.50 94 GLU A O 1
ATOM 772 N N . LYS A 1 95 ? 12.092 -4.518 -14.799 1.00 94.25 95 LYS A N 1
ATOM 773 C CA . LYS A 1 95 ? 11.495 -4.034 -16.051 1.00 94.25 95 LYS A CA 1
ATOM 774 C C . LYS A 1 95 ? 12.376 -3.000 -16.747 1.00 94.25 95 LYS A C 1
ATOM 776 O O . LYS A 1 95 ? 12.356 -2.957 -17.976 1.00 94.25 95 LYS A O 1
ATOM 781 N N . GLN A 1 96 ? 13.087 -2.169 -15.989 1.00 92.06 96 GLN A N 1
ATOM 782 C CA . GLN A 1 96 ? 14.031 -1.195 -16.530 1.00 92.06 96 GLN A CA 1
ATOM 783 C C . GLN A 1 96 ? 15.257 -1.895 -17.118 1.00 92.06 96 GLN A C 1
ATOM 785 O O . GLN A 1 96 ? 15.604 -1.587 -18.253 1.00 92.06 96 GLN A O 1
ATOM 790 N N . ASP A 1 97 ? 15.809 -2.910 -16.451 1.00 95.00 97 ASP A N 1
ATOM 791 C CA . ASP A 1 97 ? 16.922 -3.708 -16.986 1.00 95.00 97 ASP A CA 1
ATOM 792 C C . ASP A 1 97 ? 16.551 -4.340 -18.337 1.00 95.00 97 ASP A C 1
ATOM 794 O O . ASP A 1 97 ? 17.241 -4.151 -19.336 1.00 95.00 97 ASP A O 1
ATOM 798 N N . LYS A 1 98 ? 15.368 -4.964 -18.433 1.00 95.31 98 LYS A N 1
ATOM 799 C CA . LYS A 1 98 ? 14.844 -5.498 -19.709 1.00 95.31 98 LYS A CA 1
ATOM 800 C C . LYS A 1 98 ? 14.615 -4.429 -20.779 1.00 95.31 98 LYS A C 1
ATOM 802 O O . LYS A 1 98 ? 14.579 -4.747 -21.968 1.00 95.31 98 LYS A O 1
ATOM 807 N N . MET A 1 99 ? 14.347 -3.185 -20.385 1.00 95.62 99 MET A N 1
ATOM 808 C CA . MET A 1 99 ? 14.204 -2.076 -21.328 1.00 95.62 99 MET A CA 1
ATOM 809 C C . MET A 1 99 ? 15.571 -1.652 -21.867 1.00 95.62 99 MET A C 1
ATOM 811 O O . MET A 1 99 ? 15.674 -1.441 -23.073 1.00 95.62 99 MET A O 1
ATOM 815 N N . ILE A 1 100 ? 16.592 -1.591 -21.008 1.00 96.38 100 ILE A N 1
ATOM 816 C CA . ILE A 1 100 ? 17.980 -1.294 -21.386 1.00 96.38 100 ILE A CA 1
ATOM 817 C C . ILE A 1 100 ? 18.497 -2.364 -22.353 1.00 96.38 100 ILE A C 1
ATOM 819 O O . ILE A 1 100 ? 18.900 -2.022 -23.458 1.00 96.38 100 ILE A O 1
ATOM 823 N N . GLU A 1 101 ? 18.337 -3.654 -22.036 1.00 96.75 101 GLU A N 1
ATOM 824 C CA . GLU A 1 101 ? 18.737 -4.756 -22.933 1.00 96.75 101 GLU A CA 1
ATOM 825 C C . GLU A 1 101 ? 18.094 -4.646 -24.327 1.00 96.75 101 GLU A C 1
ATOM 827 O O . GLU A 1 101 ? 18.719 -4.903 -25.358 1.00 96.75 101 GLU A O 1
ATOM 832 N N . LYS A 1 102 ? 16.817 -4.247 -24.385 1.00 95.75 102 LYS A N 1
ATOM 833 C CA . LYS A 1 102 ? 16.116 -4.033 -25.658 1.00 95.75 102 LYS A CA 1
ATOM 834 C C . LYS A 1 102 ? 16.629 -2.814 -26.417 1.00 95.75 102 LYS A C 1
ATOM 836 O O . LYS A 1 102 ? 16.586 -2.831 -27.647 1.00 95.75 102 LYS A O 1
ATOM 841 N N . GLN A 1 103 ? 17.051 -1.767 -25.713 1.00 95.06 103 GLN A N 1
ATOM 842 C CA . GLN A 1 103 ? 17.646 -0.582 -26.323 1.00 95.06 103 GLN A CA 1
ATOM 843 C C . GLN A 1 103 ? 19.027 -0.904 -26.889 1.00 95.06 103 GLN A C 1
ATOM 845 O O . GLN A 1 103 ? 19.264 -0.578 -28.048 1.00 95.06 103 GLN A O 1
ATOM 850 N N . ASP A 1 104 ? 19.868 -1.636 -26.159 1.00 96.31 104 ASP A N 1
ATOM 851 C CA . ASP A 1 104 ? 21.175 -2.087 -26.652 1.00 96.31 104 ASP A CA 1
ATOM 852 C C . ASP A 1 104 ? 21.021 -2.933 -27.924 1.00 96.31 104 ASP A C 1
ATOM 854 O O . ASP A 1 104 ? 21.622 -2.641 -28.958 1.00 96.31 104 ASP A O 1
ATOM 858 N N . ALA A 1 105 ? 20.100 -3.903 -27.918 1.00 96.31 105 ALA A N 1
ATOM 859 C CA . ALA A 1 105 ? 19.804 -4.712 -29.103 1.00 96.31 105 ALA A CA 1
ATOM 860 C C . ALA A 1 105 ? 19.240 -3.893 -30.283 1.00 96.31 105 ALA A C 1
ATOM 862 O O . ALA A 1 105 ? 19.366 -4.291 -31.446 1.00 96.31 105 ALA A O 1
ATOM 863 N N . MET A 1 106 ? 18.562 -2.774 -30.012 1.00 96.81 106 MET A N 1
ATOM 864 C CA . MET A 1 106 ? 18.090 -1.857 -31.048 1.00 96.81 106 MET A CA 1
ATOM 865 C C . MET A 1 106 ? 19.242 -1.028 -31.621 1.00 96.81 106 MET A C 1
ATOM 867 O O . MET A 1 106 ? 19.299 -0.882 -32.842 1.00 96.81 106 MET A O 1
ATOM 871 N N . LEU A 1 107 ? 20.156 -0.542 -30.778 1.00 97.19 107 LEU A N 1
ATOM 872 C CA . LEU A 1 107 ? 21.359 0.180 -31.198 1.00 97.19 107 LEU A CA 1
ATOM 873 C C . LEU A 1 107 ? 22.240 -0.701 -32.092 1.00 97.19 107 LEU A C 1
ATOM 875 O O . LEU A 1 107 ? 22.549 -0.300 -33.208 1.00 97.19 107 LEU A O 1
ATOM 879 N N . GLU A 1 108 ? 22.497 -1.955 -31.705 1.00 97.06 108 GLU A N 1
ATOM 880 C CA . GLU A 1 108 ? 23.254 -2.900 -32.545 1.00 97.06 108 GLU A CA 1
ATOM 881 C C . GLU A 1 108 ? 22.621 -3.111 -33.931 1.00 97.06 108 GLU A C 1
ATOM 883 O O . GLU A 1 108 ? 23.307 -3.280 -34.943 1.00 97.06 108 GLU A O 1
ATOM 888 N N . LYS A 1 109 ? 21.285 -3.142 -34.002 1.00 96.44 109 LYS A N 1
ATOM 889 C CA . LYS A 1 109 ? 20.572 -3.251 -35.283 1.00 96.44 109 LYS A CA 1
ATOM 890 C C . LYS A 1 109 ? 20.664 -1.966 -36.099 1.00 96.44 109 LYS A C 1
ATOM 892 O O . LYS A 1 109 ? 20.704 -2.043 -37.328 1.00 96.44 109 LYS A O 1
ATOM 897 N N . GLN A 1 110 ? 20.671 -0.808 -35.446 1.00 95.12 110 GLN A N 1
ATOM 898 C CA . GLN A 1 110 ? 20.862 0.476 -36.111 1.00 95.12 110 GLN A CA 1
ATOM 899 C C . GLN A 1 110 ? 22.275 0.594 -36.681 1.00 95.12 110 GLN A C 1
ATOM 901 O O . GLN A 1 110 ? 22.389 0.948 -37.850 1.00 95.12 110 GLN A O 1
ATOM 906 N N . ASP A 1 111 ? 23.309 0.187 -35.943 1.00 96.88 111 ASP A N 1
ATOM 907 C CA . ASP A 1 111 ? 24.695 0.175 -36.430 1.00 96.88 111 ASP A CA 1
ATOM 908 C C . ASP A 1 111 ? 24.840 -0.682 -37.695 1.00 96.88 111 ASP A C 1
ATOM 910 O O . ASP A 1 111 ? 25.352 -0.218 -38.712 1.00 96.88 111 ASP A O 1
ATOM 914 N N . LYS A 1 112 ? 24.265 -1.894 -37.698 1.00 96.31 112 LYS A N 1
ATOM 915 C CA . LYS A 1 112 ? 24.219 -2.755 -38.898 1.00 96.31 112 LYS A CA 1
ATOM 916 C C . LYS A 1 112 ? 23.468 -2.111 -40.061 1.00 96.31 112 LYS A C 1
ATOM 918 O O . LYS A 1 112 ? 23.823 -2.296 -41.220 1.00 96.31 112 LYS A O 1
ATOM 923 N N . THR A 1 113 ? 22.397 -1.376 -39.768 1.00 95.50 113 THR A N 1
ATOM 924 C CA . THR A 1 113 ? 21.630 -0.667 -40.802 1.00 95.50 113 THR A CA 1
ATOM 925 C C . THR A 1 113 ? 22.458 0.465 -41.405 1.00 95.50 113 THR A C 1
ATOM 927 O O . THR A 1 113 ? 22.419 0.662 -42.617 1.00 95.50 113 THR A O 1
ATOM 930 N N . ILE A 1 114 ? 23.223 1.185 -40.582 1.00 97.00 114 ILE A N 1
ATOM 931 C CA . ILE A 1 114 ? 24.134 2.243 -41.025 1.00 97.00 114 ILE A CA 1
ATOM 932 C C . ILE A 1 114 ? 25.228 1.655 -41.920 1.00 97.00 114 ILE A C 1
ATOM 934 O O . ILE A 1 114 ? 25.416 2.161 -43.021 1.00 97.00 114 ILE A O 1
ATOM 938 N N . GLU A 1 115 ? 25.863 0.551 -41.519 1.00 96.81 115 GLU A N 1
ATOM 939 C CA . GLU A 1 115 ? 26.894 -0.132 -42.318 1.00 96.81 115 GLU A CA 1
ATOM 940 C C . GLU A 1 115 ? 26.373 -0.527 -43.712 1.00 96.81 115 GLU A C 1
ATOM 942 O O . GLU A 1 115 ? 26.998 -0.249 -44.738 1.00 96.81 115 GLU A O 1
ATOM 947 N N . VAL A 1 116 ? 25.171 -1.111 -43.777 1.00 95.94 116 VAL A N 1
ATOM 948 C CA . VAL A 1 116 ? 24.529 -1.454 -45.055 1.00 95.94 116 VAL A CA 1
ATOM 949 C C . VAL A 1 116 ? 24.245 -0.204 -45.893 1.00 95.94 116 VAL A C 1
ATOM 951 O O . VAL A 1 116 ? 24.455 -0.218 -47.106 1.00 95.94 116 VAL A O 1
ATOM 954 N N . LEU A 1 117 ? 23.775 0.886 -45.280 1.00 94.56 117 LEU A N 1
ATOM 955 C CA . LEU A 1 117 ? 23.511 2.143 -45.988 1.00 94.56 117 LEU A CA 1
ATOM 956 C C . LEU A 1 117 ? 24.791 2.786 -46.534 1.00 94.56 117 LEU A C 1
ATOM 958 O O . LEU A 1 117 ? 24.759 3.343 -47.633 1.00 94.56 117 LEU A O 1
ATOM 962 N N . GLU A 1 118 ? 25.900 2.704 -45.801 1.00 95.50 118 GLU A N 1
ATOM 963 C CA . GLU A 1 118 ? 27.211 3.158 -46.269 1.00 95.50 118 GLU A CA 1
ATOM 964 C C . GLU A 1 118 ? 27.667 2.353 -47.490 1.00 95.50 118 GLU A C 1
ATOM 966 O O . GLU A 1 118 ? 27.985 2.948 -48.519 1.00 95.50 118 GLU A O 1
ATOM 971 N N . SER A 1 119 ? 27.565 1.020 -47.442 1.00 94.00 119 SER A N 1
ATOM 972 C CA . SER A 1 119 ? 27.872 0.160 -48.595 1.00 94.00 119 SER A CA 1
ATOM 973 C C . SER A 1 119 ? 27.016 0.503 -49.820 1.00 94.00 119 SER A C 1
ATOM 975 O O . SER A 1 119 ? 27.536 0.666 -50.921 1.00 94.00 119 SER A O 1
ATOM 977 N N . VAL A 1 120 ? 25.700 0.667 -49.647 1.00 95.12 120 VAL A N 1
ATOM 978 C CA . VAL A 1 120 ? 24.787 1.014 -50.753 1.00 95.12 120 VAL A CA 1
ATOM 979 C C . VAL A 1 120 ? 25.118 2.387 -51.343 1.00 95.12 120 VAL A C 1
ATOM 981 O O . VAL A 1 120 ? 25.021 2.591 -52.558 1.00 95.12 120 VAL A O 1
ATOM 984 N N . LYS A 1 121 ? 25.503 3.351 -50.502 1.00 94.12 121 LYS A N 1
ATOM 985 C CA . LYS A 1 121 ? 25.927 4.681 -50.949 1.00 94.12 121 LYS A CA 1
ATOM 986 C C . LYS A 1 121 ? 27.176 4.590 -51.827 1.00 94.12 121 LYS A C 1
ATOM 988 O O . LYS A 1 121 ? 27.207 5.244 -52.874 1.00 94.12 121 LYS A O 1
ATOM 993 N N . ASP A 1 122 ? 28.156 3.784 -51.433 1.00 92.88 122 ASP A N 1
ATOM 994 C CA . ASP A 1 122 ? 29.392 3.583 -52.194 1.00 92.88 122 ASP A CA 1
ATOM 995 C C . ASP A 1 122 ? 29.121 2.899 -53.543 1.00 92.88 122 ASP A C 1
ATOM 997 O O . ASP A 1 122 ? 29.547 3.405 -54.588 1.00 92.88 122 ASP A O 1
ATOM 1001 N N . ASP A 1 123 ? 28.308 1.838 -53.554 1.00 92.81 123 ASP A N 1
ATOM 1002 C CA . ASP A 1 123 ? 27.870 1.160 -54.782 1.00 92.81 123 ASP A CA 1
ATOM 1003 C C . ASP A 1 123 ? 27.150 2.128 -55.737 1.00 92.81 123 ASP A C 1
ATOM 1005 O O . ASP A 1 123 ? 27.415 2.180 -56.944 1.00 92.81 123 ASP A O 1
ATOM 1009 N N . THR A 1 124 ? 26.267 2.971 -55.197 1.00 91.19 124 THR A N 1
ATOM 1010 C CA . THR A 1 124 ? 25.526 3.970 -55.983 1.00 91.19 124 THR A CA 1
ATOM 1011 C C . THR A 1 124 ? 26.456 5.039 -56.566 1.00 91.19 124 THR A C 1
ATOM 1013 O O . THR A 1 124 ? 26.264 5.488 -57.704 1.00 91.19 124 THR A O 1
ATOM 1016 N N . ALA A 1 125 ? 27.489 5.449 -55.823 1.00 88.75 125 ALA A N 1
ATOM 1017 C CA . ALA A 1 125 ? 28.495 6.390 -56.309 1.00 88.75 125 ALA A CA 1
ATOM 1018 C C . ALA A 1 125 ? 29.303 5.798 -57.476 1.00 88.75 125 ALA A C 1
ATOM 1020 O O . ALA A 1 125 ? 29.522 6.491 -58.476 1.00 88.75 125 ALA A O 1
ATOM 1021 N N . ALA A 1 126 ? 29.675 4.518 -57.394 1.00 87.88 126 ALA A N 1
ATOM 1022 C CA . ALA A 1 126 ? 30.368 3.805 -58.467 1.00 87.88 126 ALA A CA 1
ATOM 1023 C C . ALA A 1 126 ? 29.515 3.694 -59.746 1.00 87.88 126 ALA A C 1
ATOM 1025 O O . ALA A 1 126 ? 30.011 3.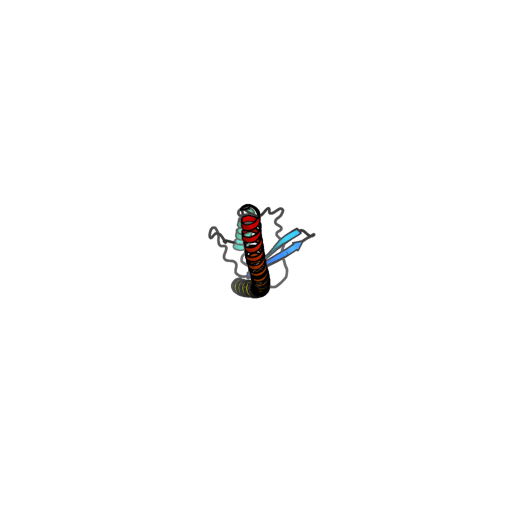906 -60.853 1.00 87.88 126 ALA A O 1
ATOM 1026 N N . ILE A 1 127 ? 28.207 3.454 -59.622 1.00 89.75 127 ILE A N 1
ATOM 1027 C CA . ILE A 1 127 ? 27.293 3.434 -60.778 1.00 89.75 127 ILE A CA 1
ATOM 1028 C C . ILE A 1 127 ? 27.226 4.812 -61.451 1.00 89.75 127 ILE A C 1
ATOM 1030 O O . ILE A 1 127 ? 27.262 4.914 -62.684 1.00 89.75 127 ILE A O 1
ATOM 1034 N N . LYS A 1 128 ? 27.158 5.892 -60.661 1.00 85.12 128 LYS A N 1
ATOM 1035 C CA . LYS A 1 128 ? 27.087 7.271 -61.171 1.00 85.12 128 LYS A CA 1
ATOM 1036 C C . LYS A 1 128 ? 28.335 7.670 -61.964 1.00 85.12 128 LYS A C 1
ATOM 1038 O O . LYS A 1 128 ? 28.220 8.362 -62.979 1.00 85.12 128 LYS A O 1
ATOM 1043 N N . THR A 1 129 ? 29.525 7.254 -61.530 1.00 80.31 129 THR A N 1
ATOM 1044 C CA . THR A 1 129 ? 30.768 7.534 -62.270 1.00 80.31 129 THR A CA 1
ATOM 1045 C C . THR A 1 129 ? 30.820 6.759 -63.584 1.00 80.31 129 THR A C 1
ATOM 1047 O O . THR A 1 129 ? 31.155 7.343 -64.615 1.00 80.31 129 THR A O 1
ATOM 1050 N N . HIS A 1 130 ? 30.403 5.490 -63.583 1.00 76.50 130 HIS A N 1
ATOM 1051 C CA . HIS A 1 130 ? 30.385 4.650 -64.782 1.00 76.50 130 HIS A CA 1
ATOM 1052 C C . HIS A 1 130 ? 29.403 5.170 -65.848 1.00 76.50 130 HIS A C 1
ATOM 1054 O O . HIS A 1 130 ? 29.753 5.326 -67.017 1.00 76.50 130 HIS A O 1
ATOM 1060 N N . THR A 1 131 ? 28.190 5.538 -65.433 1.00 73.94 131 THR A N 1
ATOM 1061 C CA . THR A 1 131 ? 27.162 6.118 -66.319 1.00 73.94 131 THR A CA 1
ATOM 1062 C C . THR A 1 131 ? 27.541 7.498 -66.863 1.00 73.94 131 THR A C 1
ATOM 1064 O O . THR A 1 131 ? 27.261 7.799 -68.022 1.00 73.94 131 THR A O 1
ATOM 1067 N N . SER A 1 132 ? 28.236 8.327 -66.076 1.00 71.50 132 SER A N 1
ATOM 1068 C CA . SER A 1 132 ? 28.735 9.634 -66.538 1.00 71.50 132 SER A CA 1
ATOM 1069 C C . SER A 1 132 ? 29.852 9.514 -67.584 1.00 71.50 132 SER A C 1
ATOM 1071 O O . SER A 1 132 ? 30.012 10.415 -68.407 1.00 71.50 132 SER A O 1
ATOM 1073 N N . GLY A 1 133 ? 30.624 8.422 -67.558 1.00 65.19 133 GLY A N 1
ATOM 1074 C CA . GLY A 1 133 ? 31.647 8.119 -68.562 1.00 65.19 133 GLY A CA 1
ATOM 1075 C C . GLY A 1 133 ? 31.065 7.648 -69.899 1.00 65.19 133 GLY A C 1
ATOM 1076 O O . GLY A 1 133 ? 31.577 8.031 -70.945 1.00 65.19 133 GLY A O 1
ATOM 1077 N N . LEU A 1 134 ? 29.964 6.889 -69.870 1.00 61.12 134 LEU A N 1
ATOM 1078 C CA . LEU A 1 134 ? 29.277 6.370 -71.063 1.00 61.12 134 LEU A CA 1
ATOM 1079 C C . LEU A 1 134 ? 28.549 7.451 -71.885 1.00 61.12 134 LEU A C 1
ATOM 1081 O O . LEU A 1 134 ? 28.441 7.320 -73.095 1.00 61.12 134 LEU A O 1
ATOM 1085 N N . ASN A 1 135 ? 28.079 8.532 -71.254 1.00 59.75 135 ASN A N 1
ATOM 1086 C CA . ASN A 1 135 ? 27.382 9.637 -71.936 1.00 59.75 135 ASN A CA 1
ATOM 1087 C C . ASN A 1 135 ? 28.323 10.713 -72.532 1.00 59.75 135 ASN A C 1
ATOM 1089 O O . ASN A 1 135 ? 27.842 11.745 -72.999 1.00 59.75 135 ASN A O 1
ATOM 1093 N N . ARG A 1 136 ? 29.654 10.534 -72.468 1.00 57.38 136 ARG A N 1
ATOM 1094 C CA . ARG A 1 136 ? 30.665 11.506 -72.953 1.00 57.38 136 ARG A CA 1
ATOM 1095 C C . ARG A 1 136 ? 31.340 11.123 -74.284 1.00 57.38 136 ARG A C 1
ATOM 1097 O O . ARG A 1 136 ? 32.311 11.774 -74.666 1.00 57.38 136 ARG A O 1
ATOM 1104 N N . THR A 1 137 ? 30.825 10.115 -74.982 1.00 49.66 137 THR A N 1
ATOM 1105 C CA . THR A 1 137 ? 31.191 9.724 -76.359 1.00 49.66 137 THR A CA 1
ATOM 1106 C C . THR A 1 137 ? 29.998 9.895 -77.275 1.00 49.66 137 THR A C 1
ATOM 1108 O O . THR A 1 137 ? 30.193 10.414 -78.392 1.00 49.66 137 THR A O 1
#

Sequence (137 aa):
MKFDQGSIVLVDLFFADNVFINGKQAVEILIEDEESKIANFIEILEKEVPERAKVEEIKVEDYEGYVMKIESYYRYLTAMQLFKIATYGGKMLEKQDKMIEKQDAMLEKQDKTIEVLESVKDDTAAIKTHTSGLNRT

pLDDT: mean 86.12, std 13.64, range [29.16, 97.19]